Protein AF-A0A2A2H626-F1 (afdb_monomer)

Mean predicted aligned error: 10.68 Å

Structure (mmCIF, N/CA/C/O backbone):
data_AF-A0A2A2H626-F1
#
_entry.id   AF-A0A2A2H626-F1
#
loop_
_atom_site.group_PDB
_atom_site.id
_atom_site.type_symbol
_atom_site.label_atom_id
_atom_site.label_alt_id
_atom_site.label_comp_id
_atom_site.label_asym_id
_atom_site.label_entity_id
_atom_site.label_seq_id
_atom_site.pdbx_PDB_ins_code
_atom_site.Cartn_x
_atom_site.Cartn_y
_atom_site.Cartn_z
_atom_site.occupancy
_atom_site.B_iso_or_equiv
_atom_site.auth_seq_id
_atom_site.auth_comp_id
_atom_site.auth_asym_id
_atom_site.auth_atom_id
_atom_site.pdbx_PDB_model_num
ATOM 1 N N . MET A 1 1 ? -0.350 -11.565 3.720 1.00 50.00 1 MET A N 1
ATOM 2 C CA . MET A 1 1 ? -1.418 -12.347 4.391 1.00 50.00 1 MET A CA 1
ATOM 3 C C . MET A 1 1 ? -1.397 -12.235 5.919 1.00 50.00 1 MET A C 1
ATOM 5 O O . MET A 1 1 ? -2.473 -12.136 6.486 1.00 50.00 1 MET A O 1
ATOM 9 N N . LEU A 1 2 ? -0.236 -12.183 6.592 1.00 51.66 2 LEU A N 1
ATOM 10 C CA . LEU A 1 2 ? -0.161 -12.121 8.069 1.00 51.66 2 LEU A CA 1
ATOM 11 C C . LEU A 1 2 ? -0.823 -10.875 8.704 1.00 51.66 2 LEU A C 1
ATOM 13 O O . LEU A 1 2 ? -1.554 -11.013 9.678 1.00 51.66 2 LEU A O 1
ATOM 17 N N . PHE A 1 3 ? -0.650 -9.683 8.121 1.00 53.88 3 PHE A N 1
ATOM 18 C CA . PHE A 1 3 ? -1.254 -8.442 8.641 1.00 53.88 3 PHE A CA 1
ATOM 19 C C . PHE A 1 3 ? -2.789 -8.423 8.574 1.00 53.88 3 PHE A C 1
ATOM 21 O O . PHE A 1 3 ? -3.443 -7.956 9.501 1.00 53.88 3 PHE A O 1
ATOM 28 N N . ALA A 1 4 ? -3.373 -8.984 7.511 1.00 59.78 4 ALA A N 1
ATOM 29 C CA . ALA A 1 4 ? -4.826 -9.035 7.347 1.00 59.78 4 ALA A CA 1
ATOM 30 C C . ALA A 1 4 ? -5.488 -9.966 8.379 1.00 59.78 4 ALA A C 1
ATOM 32 O O . ALA A 1 4 ? -6.516 -9.608 8.944 1.00 59.78 4 ALA A O 1
ATOM 33 N N . ASN A 1 5 ? -4.871 -11.116 8.680 1.00 61.62 5 ASN A N 1
ATOM 34 C CA . ASN A 1 5 ? -5.364 -12.019 9.727 1.00 61.62 5 ASN A CA 1
ATOM 35 C C . ASN A 1 5 ? -5.183 -11.437 11.137 1.00 61.62 5 ASN A C 1
ATOM 37 O O . ASN A 1 5 ? -6.065 -11.602 11.972 1.00 61.62 5 ASN A O 1
ATOM 41 N N . SER A 1 6 ? -4.079 -10.726 11.401 1.00 71.56 6 SER A N 1
ATOM 42 C CA . SER A 1 6 ? -3.856 -10.085 12.704 1.00 71.56 6 SER A CA 1
ATOM 43 C C . SER A 1 6 ? -4.857 -8.959 12.973 1.00 71.56 6 SER A C 1
ATOM 45 O O . SER A 1 6 ? -5.411 -8.894 14.066 1.00 71.56 6 SER A O 1
ATOM 47 N N . ASN A 1 7 ? -5.144 -8.117 11.978 1.00 75.88 7 ASN A N 1
ATOM 48 C CA . ASN A 1 7 ? -6.112 -7.031 12.139 1.00 75.88 7 ASN A CA 1
ATOM 49 C C . ASN A 1 7 ? -7.544 -7.554 12.232 1.00 75.88 7 ASN A C 1
ATOM 51 O O . ASN A 1 7 ? -8.340 -6.999 12.979 1.00 75.88 7 ASN A O 1
ATOM 55 N N . LYS A 1 8 ? -7.862 -8.643 11.521 1.00 82.25 8 LYS A N 1
ATOM 56 C CA . LYS A 1 8 ? -9.165 -9.300 11.634 1.00 82.25 8 LYS A CA 1
ATOM 57 C C . LYS A 1 8 ? -9.437 -9.754 13.069 1.00 82.25 8 LYS A C 1
ATOM 59 O O . LYS A 1 8 ? -10.473 -9.397 13.611 1.00 82.25 8 LYS A O 1
ATOM 64 N N . HIS A 1 9 ? -8.487 -10.448 13.695 1.00 83.00 9 HIS A N 1
ATOM 65 C CA . HIS A 1 9 ? -8.639 -10.886 15.084 1.00 83.00 9 HIS A CA 1
ATOM 66 C C . HIS A 1 9 ? -8.729 -9.727 16.079 1.00 83.00 9 HIS A C 1
ATOM 68 O O . HIS A 1 9 ? -9.521 -9.796 17.007 1.00 83.00 9 HIS A O 1
ATOM 74 N N . LYS A 1 10 ? -7.983 -8.634 15.873 1.00 83.25 10 LYS A N 1
ATOM 75 C CA . LYS A 1 10 ? -8.122 -7.436 16.718 1.00 83.25 10 LYS A CA 1
ATOM 76 C C . LYS A 1 10 ? -9.492 -6.772 16.574 1.00 83.25 10 LYS A C 1
ATOM 78 O O . LYS A 1 10 ? -10.071 -6.346 17.557 1.00 83.25 10 LYS A O 1
ATOM 83 N N . ILE A 1 11 ? -10.032 -6.702 15.357 1.00 86.19 11 ILE A N 1
ATOM 84 C CA . ILE A 1 11 ? -11.379 -6.162 15.123 1.00 86.19 11 ILE A CA 1
ATOM 85 C C . ILE A 1 11 ? -12.449 -7.072 15.743 1.00 86.19 11 ILE A C 1
ATOM 87 O O . ILE A 1 11 ? -13.452 -6.577 16.245 1.00 86.19 11 ILE A O 1
ATOM 91 N N . GLU A 1 12 ? -12.258 -8.390 15.703 1.00 89.44 12 GLU A N 1
ATOM 92 C CA . GLU A 1 12 ? -13.123 -9.348 16.404 1.00 89.44 12 GLU A CA 1
ATOM 93 C C . GLU A 1 12 ? -13.063 -9.123 17.930 1.00 89.44 12 GLU A C 1
ATOM 95 O O . GLU A 1 12 ? -14.117 -8.962 18.537 1.00 89.44 12 GLU A O 1
ATOM 100 N N . SER A 1 13 ? -11.864 -8.971 18.509 1.00 88.62 13 SER A N 1
ATOM 101 C CA . SER A 1 13 ? -11.650 -8.645 19.936 1.00 88.62 13 SER A CA 1
ATOM 102 C C . SER A 1 13 ? -12.367 -7.357 20.361 1.00 88.62 13 SER A C 1
ATOM 104 O O . SER A 1 13 ? -13.146 -7.353 21.313 1.00 88.62 13 SER A O 1
ATOM 106 N N . ILE A 1 14 ? -12.219 -6.283 19.577 1.00 89.19 14 ILE A N 1
ATOM 107 C CA . ILE A 1 14 ? -12.918 -5.009 19.802 1.00 89.19 14 ILE A CA 1
ATOM 108 C C . ILE A 1 14 ? -14.436 -5.204 19.840 1.00 89.19 14 ILE A C 1
ATOM 110 O O . ILE A 1 14 ? -15.108 -4.646 20.708 1.00 89.19 14 ILE A O 1
ATOM 114 N N . HIS A 1 15 ? -14.998 -5.972 18.902 1.00 90.38 15 HIS A N 1
ATOM 115 C CA . HIS A 1 15 ? -16.439 -6.222 18.887 1.00 90.38 15 HIS A CA 1
ATOM 116 C C . HIS A 1 15 ? -16.900 -7.002 20.120 1.00 90.38 15 HIS A C 1
ATOM 118 O O . HIS A 1 15 ? -17.961 -6.687 20.661 1.00 90.38 15 HIS A O 1
ATOM 124 N N . GLU A 1 16 ? -16.122 -7.989 20.564 1.00 91.19 16 GLU A N 1
ATOM 125 C CA . GLU A 1 16 ? -16.409 -8.762 21.774 1.00 91.19 16 GLU A CA 1
ATOM 126 C C . GLU A 1 16 ? -16.389 -7.867 23.021 1.00 91.19 16 GLU A C 1
ATOM 128 O O . GLU A 1 16 ? -17.349 -7.876 23.796 1.00 91.19 16 GLU A O 1
ATOM 133 N N . GLU A 1 17 ? -15.368 -7.020 23.178 1.00 88.88 17 GLU A N 1
ATOM 134 C CA . GLU A 1 17 ? -15.296 -6.081 24.302 1.00 88.88 17 GLU A CA 1
ATOM 135 C C . GLU A 1 17 ? -16.416 -5.038 24.263 1.00 88.88 17 GLU A C 1
ATOM 137 O O . GLU A 1 17 ? -17.046 -4.765 25.284 1.00 88.88 17 GLU A O 1
ATOM 142 N N . MET A 1 18 ? -16.745 -4.494 23.088 1.00 90.31 18 MET A N 1
ATOM 143 C CA . MET A 1 18 ? -17.860 -3.554 22.941 1.00 90.31 18 MET A CA 1
ATOM 144 C C . MET A 1 18 ? -19.205 -4.179 23.319 1.00 90.31 18 MET A C 1
ATOM 146 O O . MET A 1 18 ? -19.992 -3.543 24.024 1.00 90.31 18 MET A O 1
ATOM 150 N N . ALA A 1 19 ? -19.481 -5.403 22.863 1.00 92.00 19 ALA A N 1
ATOM 151 C CA . ALA A 1 19 ? -20.725 -6.104 23.177 1.00 92.00 19 ALA A CA 1
ATOM 152 C C . ALA A 1 19 ? -20.873 -6.314 24.685 1.00 92.00 19 ALA A C 1
ATOM 154 O O . ALA A 1 19 ? -21.935 -6.106 25.269 1.00 92.00 19 ALA A O 1
ATOM 155 N N . ALA A 1 20 ? -19.778 -6.664 25.335 1.00 88.69 20 ALA A N 1
ATOM 156 C CA . ALA A 1 20 ? -19.807 -7.026 26.730 1.00 88.69 20 ALA A CA 1
ATOM 157 C C . ALA A 1 20 ? -19.691 -5.788 27.659 1.00 88.69 20 ALA A C 1
ATOM 159 O O . ALA A 1 20 ? -20.183 -5.813 28.788 1.00 88.69 20 ALA A O 1
ATOM 160 N N . ILE A 1 21 ? -19.162 -4.653 27.179 1.00 89.38 21 ILE A N 1
ATOM 161 C CA . ILE A 1 21 ? -19.376 -3.325 27.787 1.00 89.38 21 ILE A CA 1
ATOM 162 C C . ILE A 1 21 ? -20.863 -2.944 27.741 1.00 89.38 21 ILE A C 1
ATOM 164 O O . ILE A 1 21 ? -21.397 -2.436 28.726 1.00 89.38 21 ILE A O 1
ATOM 168 N N . GLN A 1 22 ? -21.545 -3.181 26.616 1.00 89.00 22 GLN A N 1
ATOM 169 C CA . GLN A 1 22 ? -22.977 -2.887 26.490 1.00 89.00 22 GLN A CA 1
ATOM 170 C C . GLN A 1 22 ? -23.824 -3.737 27.439 1.00 89.00 22 GLN A C 1
ATOM 172 O O . GLN A 1 22 ? -24.751 -3.207 28.051 1.00 89.00 22 GLN A O 1
ATOM 177 N N . GLU A 1 23 ? -23.492 -5.019 27.584 1.00 88.75 23 GLU A N 1
ATOM 178 C CA . GLU A 1 23 ? -24.143 -5.934 28.526 1.00 88.75 23 GLU A CA 1
ATOM 179 C C . GLU A 1 23 ? -23.954 -5.470 29.975 1.00 88.75 23 GLU A C 1
ATOM 181 O O . GLU A 1 23 ? -24.938 -5.212 30.665 1.00 88.75 23 GLU A O 1
ATOM 186 N N . ALA A 1 24 ? -22.712 -5.210 30.396 1.00 85.00 24 ALA A N 1
ATOM 187 C CA . ALA A 1 24 ? -22.426 -4.716 31.743 1.00 85.00 24 ALA A CA 1
ATOM 188 C C . ALA A 1 24 ? -23.103 -3.361 32.034 1.00 85.00 24 ALA A C 1
ATOM 190 O O . ALA A 1 24 ? -23.622 -3.131 33.125 1.00 85.00 24 ALA A O 1
ATOM 191 N N . HIS A 1 25 ? -23.160 -2.454 31.053 1.00 85.00 25 HIS A N 1
ATOM 192 C CA . HIS A 1 25 ? -23.915 -1.208 31.191 1.00 85.00 25 HIS A CA 1
ATOM 193 C C . HIS A 1 25 ? -25.424 -1.463 31.344 1.00 85.00 25 HIS A C 1
ATOM 195 O O . HIS A 1 25 ? -26.089 -0.782 32.125 1.00 85.00 25 HIS A O 1
ATOM 201 N N . HIS A 1 26 ? -25.982 -2.429 30.609 1.00 87.25 26 HIS A N 1
ATOM 202 C CA . HIS A 1 26 ? -27.394 -2.785 30.710 1.00 87.25 26 HIS A CA 1
ATOM 203 C C . HIS A 1 26 ? -27.749 -3.331 32.099 1.00 87.25 26 HIS A C 1
ATOM 205 O O . HIS A 1 26 ? -28.749 -2.883 32.665 1.00 87.25 26 HIS A O 1
ATOM 211 N N . GLU A 1 27 ? -26.925 -4.224 32.649 1.00 85.38 27 GLU A N 1
ATOM 212 C CA . GLU A 1 27 ? -27.086 -4.788 33.997 1.00 85.38 27 GLU A CA 1
ATOM 213 C C . GLU A 1 27 ? -27.086 -3.687 35.066 1.00 85.38 27 GLU A C 1
ATOM 215 O O . GLU A 1 27 ? -28.003 -3.611 35.881 1.00 85.38 27 GLU A O 1
ATOM 220 N N . ILE A 1 28 ? -26.124 -2.760 35.007 1.00 85.25 28 ILE A N 1
ATOM 221 C CA . ILE A 1 28 ? -26.024 -1.636 35.955 1.00 85.25 28 ILE A CA 1
ATOM 222 C C . ILE A 1 28 ? -27.268 -0.740 35.925 1.00 85.25 28 ILE A C 1
ATOM 224 O O . ILE A 1 28 ? -27.708 -0.244 36.962 1.00 85.25 28 ILE A O 1
ATOM 228 N N . VAL A 1 29 ? -27.807 -0.468 34.734 1.00 85.12 29 VAL A N 1
ATOM 229 C CA . VAL A 1 29 ? -28.902 0.498 34.562 1.00 85.12 29 VAL A CA 1
ATOM 230 C C . VAL A 1 29 ? -30.266 -0.108 34.887 1.00 85.12 29 VAL A C 1
ATOM 232 O O . VAL A 1 29 ? -31.150 0.616 35.347 1.00 85.12 29 VAL A O 1
ATOM 235 N N . ASN A 1 30 ? -30.462 -1.404 34.631 1.00 86.75 30 ASN A N 1
ATOM 236 C CA . ASN A 1 30 ? -31.793 -2.017 34.649 1.00 86.75 30 ASN A CA 1
ATOM 237 C C . ASN A 1 30 ? -32.010 -3.019 35.785 1.00 86.75 30 ASN A C 1
ATOM 239 O O . ASN A 1 30 ? -33.165 -3.343 36.069 1.00 86.75 30 ASN A O 1
ATOM 243 N N . GLU A 1 31 ? -30.955 -3.480 36.459 1.00 84.00 31 GLU A N 1
ATOM 244 C CA . GLU A 1 31 ? -31.076 -4.440 37.554 1.00 84.00 31 GLU A CA 1
ATOM 245 C C . GLU A 1 31 ? -30.874 -3.778 38.929 1.00 84.00 31 GLU A C 1
ATOM 247 O O . GLU A 1 31 ? -30.041 -2.881 39.082 1.00 84.00 31 GLU A O 1
ATOM 252 N N . PRO A 1 32 ? -31.631 -4.177 39.972 1.00 73.19 32 PRO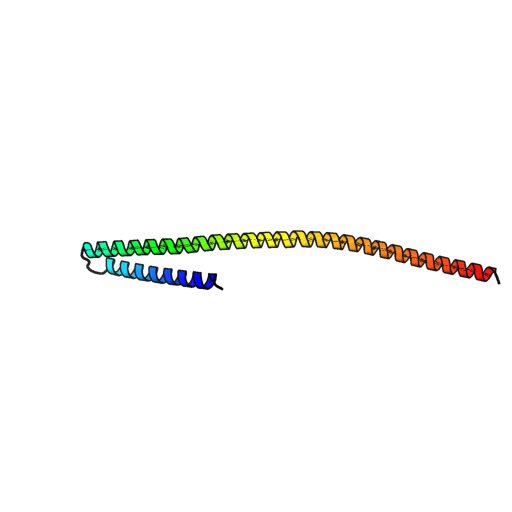 A N 1
ATOM 253 C CA . PRO A 1 32 ? -31.391 -3.695 41.326 1.00 73.19 32 PRO A CA 1
ATOM 254 C C . PRO A 1 32 ? -30.030 -4.193 41.826 1.00 73.19 32 PRO A C 1
ATOM 256 O O . PRO A 1 32 ? -29.859 -5.387 42.054 1.00 73.19 32 PRO A O 1
ATOM 259 N N . GLN A 1 33 ? -29.090 -3.274 42.046 1.00 81.75 33 GLN A N 1
ATOM 260 C CA . GLN A 1 33 ? -27.756 -3.591 42.556 1.00 81.75 33 GLN A CA 1
ATOM 261 C C . GLN A 1 33 ? -27.546 -3.047 43.970 1.00 81.75 33 GLN A C 1
ATOM 263 O O . GLN A 1 33 ? -27.974 -1.941 44.319 1.00 81.75 33 GLN A O 1
ATOM 268 N N . THR A 1 34 ? -26.841 -3.807 44.801 1.00 89.81 34 THR A N 1
ATOM 269 C CA . THR A 1 34 ? -26.260 -3.277 46.035 1.00 89.81 34 THR A CA 1
ATOM 270 C C . THR A 1 34 ? -25.120 -2.302 45.704 1.00 89.81 34 THR A C 1
ATOM 272 O O . THR A 1 34 ? -24.492 -2.411 44.651 1.00 89.81 34 THR A O 1
ATOM 275 N N . PRO A 1 35 ? -24.769 -1.364 46.605 1.00 87.44 35 PRO A N 1
ATOM 276 C CA . PRO A 1 35 ? -23.651 -0.446 46.370 1.00 87.44 35 PRO A CA 1
ATOM 277 C C . PRO A 1 35 ? -22.311 -1.138 46.063 1.00 87.44 35 PRO A C 1
ATOM 279 O O . PRO A 1 35 ? -21.486 -0.579 45.347 1.00 87.44 35 PRO A O 1
ATOM 282 N N . VAL A 1 36 ? -22.092 -2.347 46.594 1.00 89.81 36 VAL A N 1
ATOM 283 C CA . VAL A 1 36 ? -20.876 -3.141 46.347 1.00 89.81 36 VAL A CA 1
ATOM 284 C C . VAL A 1 36 ? -20.896 -3.760 44.948 1.00 89.81 36 VAL A C 1
ATOM 286 O O . VAL A 1 36 ? -19.887 -3.712 44.251 1.00 89.81 36 VAL A O 1
ATOM 289 N N . GLU A 1 37 ? -22.036 -4.300 44.511 1.00 88.56 37 GLU A N 1
ATOM 290 C CA . GLU A 1 37 ? -22.203 -4.831 43.148 1.00 88.56 37 GLU A CA 1
ATOM 291 C C . GLU A 1 37 ? -22.056 -3.727 42.098 1.00 88.56 37 GLU A C 1
ATOM 293 O O . GLU A 1 37 ? -21.380 -3.930 41.089 1.00 88.56 37 GLU A O 1
ATOM 298 N N . LEU A 1 38 ? -22.588 -2.535 42.381 1.00 88.25 38 LEU A N 1
ATOM 299 C CA . LEU A 1 38 ? -22.423 -1.360 41.528 1.00 88.25 38 LEU A CA 1
ATOM 300 C C . LEU A 1 38 ? -20.949 -0.958 41.401 1.00 88.25 38 LEU A C 1
ATOM 302 O O . LEU A 1 38 ? -20.470 -0.710 40.296 1.00 88.25 38 LEU A O 1
ATOM 306 N N . LEU A 1 39 ? -20.214 -0.917 42.519 1.00 89.44 39 LEU A N 1
ATOM 307 C CA . LEU A 1 39 ? -18.788 -0.588 42.513 1.00 89.44 39 LEU A CA 1
ATOM 308 C C . LEU A 1 39 ? -17.988 -1.595 41.675 1.00 89.44 39 LEU A C 1
ATOM 310 O O . LEU A 1 39 ? -17.235 -1.184 40.796 1.00 89.44 39 LEU A O 1
ATOM 314 N N . ASN A 1 40 ? -18.208 -2.894 41.892 1.00 88.44 40 ASN A N 1
ATOM 315 C CA . ASN A 1 40 ? -17.534 -3.952 41.138 1.00 88.44 40 ASN A CA 1
ATOM 316 C C . ASN A 1 40 ? -17.858 -3.880 39.637 1.00 88.44 40 ASN A C 1
ATOM 318 O O . ASN A 1 40 ? -16.971 -4.055 38.804 1.00 88.44 40 ASN A O 1
ATOM 322 N N . SER A 1 41 ? -19.114 -3.588 39.286 1.00 88.88 41 SER A N 1
ATOM 323 C CA . SER A 1 41 ? -19.545 -3.463 37.888 1.00 88.88 41 SER A CA 1
ATOM 324 C C . SER A 1 41 ? -18.899 -2.253 37.203 1.00 88.88 41 SER A C 1
ATOM 326 O O . SER A 1 41 ? -18.442 -2.353 36.065 1.00 88.88 41 SER A O 1
ATOM 328 N N . ILE A 1 42 ? -18.790 -1.119 37.904 1.00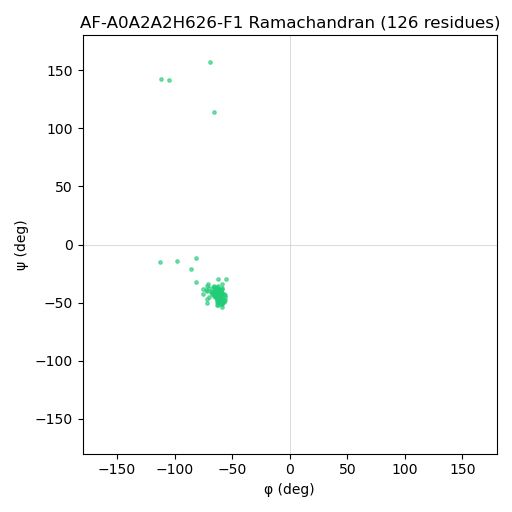 88.31 42 ILE A N 1
ATOM 329 C CA . ILE A 1 42 ? -18.102 0.084 37.409 1.00 88.31 42 ILE A CA 1
ATOM 330 C C . ILE A 1 42 ? -16.598 -0.169 37.239 1.00 88.31 42 ILE A C 1
ATOM 332 O O . ILE A 1 42 ? -16.022 0.240 36.229 1.00 88.31 42 ILE A O 1
ATOM 336 N N . GLU A 1 43 ? -15.952 -0.845 38.191 1.00 92.31 43 GLU A N 1
ATOM 337 C CA . GLU A 1 43 ? -14.536 -1.221 38.078 1.00 92.31 43 GLU A CA 1
ATOM 338 C C . GLU A 1 43 ? -14.297 -2.173 36.900 1.00 92.31 43 GLU A C 1
ATOM 340 O O . GLU A 1 43 ? -13.355 -1.971 36.129 1.00 92.31 43 GLU A O 1
ATOM 345 N N . GLY A 1 44 ? -15.188 -3.150 36.705 1.00 91.56 44 GLY A N 1
ATOM 346 C CA . GLY A 1 44 ? -15.174 -4.040 35.547 1.00 91.56 44 GLY A CA 1
ATOM 347 C C . GLY A 1 44 ? -15.298 -3.273 34.232 1.00 91.56 44 GLY A C 1
ATOM 348 O O . GLY A 1 44 ? -14.448 -3.417 33.357 1.00 91.56 44 GLY A O 1
ATOM 349 N N . LEU A 1 45 ? -16.298 -2.393 34.106 1.00 91.69 45 LEU A N 1
ATOM 350 C CA . LEU A 1 45 ? -16.472 -1.538 32.926 1.00 91.69 45 LEU A CA 1
ATOM 351 C C . LEU A 1 45 ? -15.235 -0.692 32.629 1.00 91.69 45 LEU A C 1
ATOM 353 O O . LEU A 1 45 ? -14.824 -0.592 31.473 1.00 91.69 45 LEU A O 1
ATOM 357 N N . LYS A 1 46 ? -14.627 -0.103 33.661 1.00 93.38 46 LYS A N 1
ATOM 358 C CA . LYS A 1 46 ? -13.407 0.686 33.509 1.00 93.38 46 LYS A CA 1
ATOM 359 C C . LYS A 1 46 ? -12.268 -0.160 32.941 1.00 93.38 46 LYS A C 1
ATOM 361 O O . LYS A 1 46 ? -11.663 0.245 31.957 1.00 93.38 46 LYS A O 1
ATOM 366 N N . SER A 1 47 ? -12.017 -1.340 33.509 1.00 93.44 47 SER A N 1
ATOM 367 C CA . SER A 1 47 ? -10.945 -2.226 33.036 1.00 93.44 47 SER A CA 1
ATOM 368 C C . SER A 1 47 ? -11.122 -2.623 31.569 1.00 93.44 47 SER A C 1
ATOM 370 O O . SER A 1 47 ? -10.142 -2.740 30.838 1.00 93.44 47 SER A O 1
ATOM 372 N N . ARG A 1 48 ? -12.365 -2.836 31.132 1.00 90.94 48 ARG A N 1
ATOM 373 C CA . ARG A 1 48 ? -12.675 -3.188 29.741 1.00 90.94 48 ARG A CA 1
ATOM 374 C C . ARG A 1 48 ? -12.508 -2.010 28.797 1.00 90.94 48 ARG A C 1
ATOM 376 O O . ARG A 1 48 ? -11.996 -2.177 27.697 1.00 90.94 48 ARG A O 1
ATOM 383 N N . LEU A 1 49 ? -12.901 -0.815 29.237 1.00 92.62 49 LEU A N 1
ATOM 384 C CA . LEU A 1 49 ? -12.675 0.414 28.485 1.00 92.62 49 LEU A CA 1
ATOM 385 C C . LEU A 1 49 ? -11.176 0.684 28.297 1.00 92.62 49 LEU A C 1
ATOM 387 O O . LEU A 1 49 ? -10.767 1.046 27.197 1.00 92.62 49 LEU A O 1
ATOM 391 N N . ASP A 1 50 ? -10.373 0.466 29.340 1.00 93.94 50 ASP A N 1
ATOM 392 C CA . ASP A 1 50 ? -8.915 0.596 29.280 1.00 93.94 50 ASP A CA 1
ATOM 393 C C . ASP A 1 50 ? -8.320 -0.413 28.271 1.00 93.94 50 ASP A C 1
ATOM 395 O O . ASP A 1 50 ? -7.556 -0.021 27.392 1.00 93.94 50 ASP A O 1
ATOM 399 N N . SER A 1 51 ? -8.754 -1.681 28.303 1.00 91.81 51 SER A N 1
ATOM 400 C CA . SER A 1 51 ? -8.338 -2.703 27.321 1.00 91.81 51 SER A CA 1
ATOM 401 C C . SER A 1 51 ? -8.727 -2.331 25.885 1.00 91.81 51 SER A C 1
ATOM 403 O O . SER A 1 51 ? -7.915 -2.422 24.965 1.00 91.81 51 SER A O 1
ATOM 405 N N . LEU A 1 52 ? -9.963 -1.865 25.678 1.00 92.81 52 LEU A N 1
ATOM 406 C CA . LEU A 1 52 ? -10.442 -1.421 24.369 1.00 92.81 52 LEU A CA 1
ATOM 407 C C . LEU A 1 52 ? -9.620 -0.235 23.842 1.00 92.81 52 LEU A C 1
ATOM 409 O O . LEU A 1 52 ? -9.316 -0.164 22.651 1.00 92.81 52 LEU A O 1
ATOM 413 N N . HIS A 1 53 ? -9.251 0.695 24.723 1.00 94.12 53 HIS A N 1
ATOM 414 C CA . HIS A 1 53 ? -8.414 1.834 24.370 1.00 94.12 53 HIS A CA 1
ATOM 415 C C . HIS A 1 53 ? -7.024 1.388 23.893 1.00 94.12 53 HIS A C 1
ATOM 417 O O . HIS A 1 53 ? -6.580 1.834 22.834 1.00 94.12 53 HIS A O 1
ATOM 423 N N . GLU A 1 54 ? -6.386 0.454 24.603 1.00 92.06 54 GLU A N 1
ATOM 424 C CA . GLU A 1 54 ? -5.091 -0.115 24.208 1.00 92.06 54 GLU A CA 1
ATOM 425 C C . GLU A 1 54 ? -5.153 -0.816 22.841 1.00 92.06 54 GLU A C 1
ATOM 427 O O . GLU A 1 54 ? -4.258 -0.651 22.002 1.00 92.06 54 GLU A O 1
ATOM 432 N N . GLU A 1 55 ? -6.221 -1.573 22.573 1.00 90.00 55 GLU A N 1
ATOM 433 C CA . GLU A 1 55 ? -6.412 -2.233 21.280 1.00 90.00 55 GLU A CA 1
ATOM 434 C C . GLU A 1 55 ? -6.573 -1.228 20.131 1.00 90.00 55 GLU A C 1
ATOM 436 O O . GLU A 1 55 ? -5.962 -1.397 19.067 1.00 90.00 55 GLU A O 1
ATOM 441 N N . VAL A 1 56 ? -7.354 -0.164 20.344 1.00 88.81 56 VAL A N 1
ATOM 442 C CA . VAL A 1 56 ? -7.547 0.915 19.363 1.00 88.81 56 VAL A CA 1
ATOM 443 C C . VAL A 1 56 ? -6.229 1.632 19.075 1.00 88.81 56 VAL A C 1
ATOM 445 O O . VAL A 1 56 ? -5.879 1.808 17.904 1.00 88.81 56 VAL A O 1
ATOM 448 N N . ASP A 1 57 ? -5.459 1.983 20.103 1.00 91.50 57 ASP A N 1
ATOM 449 C CA . ASP A 1 57 ? -4.155 2.634 19.948 1.00 91.50 57 ASP A CA 1
ATOM 450 C C . ASP A 1 57 ? -3.175 1.757 19.159 1.00 91.50 57 ASP A C 1
ATOM 452 O O . ASP A 1 57 ? -2.473 2.236 18.259 1.00 91.50 57 ASP A O 1
ATOM 456 N N . ALA A 1 58 ? -3.173 0.446 19.413 1.00 89.44 58 ALA A N 1
ATOM 457 C CA . ALA A 1 58 ? -2.348 -0.496 18.667 1.00 89.44 58 ALA A CA 1
ATOM 458 C C . ALA A 1 58 ? -2.728 -0.563 17.176 1.00 89.44 58 ALA A C 1
ATOM 460 O O . ALA A 1 58 ? -1.846 -0.716 16.324 1.00 89.44 58 ALA A O 1
ATOM 461 N N . ILE A 1 59 ? -4.018 -0.461 16.836 1.00 89.44 59 ILE A N 1
ATOM 462 C CA . ILE A 1 59 ? -4.483 -0.409 15.440 1.00 89.44 59 ILE A CA 1
ATOM 463 C C . ILE A 1 59 ? -4.088 0.917 14.788 1.00 89.44 59 ILE A C 1
ATOM 465 O O . ILE A 1 59 ? -3.578 0.910 13.665 1.00 89.44 59 ILE A O 1
ATOM 469 N N . LEU A 1 60 ? -4.276 2.044 15.477 1.00 88.75 60 LEU A N 1
ATOM 470 C CA . LEU A 1 60 ? -3.903 3.367 14.971 1.00 88.75 60 LEU A CA 1
ATOM 471 C C . LEU A 1 60 ? -2.403 3.451 14.677 1.00 88.75 60 LEU A C 1
ATOM 473 O O . LEU A 1 60 ? -2.007 3.943 13.619 1.00 88.75 60 LEU A O 1
ATOM 477 N N . TYR A 1 61 ? -1.572 2.897 15.559 1.00 89.31 61 TYR A N 1
ATOM 478 C CA . TYR A 1 61 ? -0.132 2.805 15.341 1.00 89.31 61 TYR A CA 1
ATOM 479 C C . TYR A 1 61 ? 0.211 1.998 14.080 1.00 89.31 61 TYR A C 1
ATOM 481 O O . TYR A 1 61 ? 0.983 2.451 13.231 1.00 89.31 61 TYR A O 1
ATOM 489 N N . GLN A 1 62 ? -0.395 0.818 13.916 1.00 89.12 62 GLN A N 1
ATOM 490 C CA . GLN A 1 62 ? -0.191 -0.017 12.729 1.00 89.12 62 GLN A CA 1
ATOM 491 C C . GLN A 1 62 ? -0.650 0.687 11.447 1.00 89.12 62 GLN A C 1
ATOM 493 O O . GLN A 1 62 ? 0.023 0.594 10.421 1.00 89.12 62 GLN A O 1
ATOM 498 N N . TYR A 1 63 ? -1.763 1.419 11.504 1.00 87.06 63 TYR A N 1
ATOM 499 C CA . TYR A 1 63 ? -2.261 2.206 10.381 1.00 87.06 63 TYR A CA 1
ATOM 500 C C . TYR A 1 63 ? -1.289 3.327 9.993 1.00 87.06 63 TYR A C 1
ATOM 502 O O . TYR A 1 63 ? -0.992 3.492 8.810 1.00 87.06 63 TYR A O 1
ATOM 510 N N . GLY A 1 64 ? -0.731 4.045 10.973 1.00 90.25 64 GLY A N 1
ATOM 511 C CA . GLY A 1 64 ? 0.293 5.067 10.738 1.00 90.25 64 GLY A CA 1
ATOM 512 C C . GLY A 1 64 ? 1.543 4.503 10.057 1.00 90.25 64 GLY A C 1
ATOM 513 O O . GLY A 1 64 ? 2.026 5.074 9.083 1.00 90.25 64 GLY A O 1
ATOM 514 N N . ALA A 1 65 ? 2.017 3.335 10.497 1.00 89.44 65 ALA A N 1
ATOM 515 C CA . ALA A 1 65 ? 3.154 2.663 9.869 1.00 89.44 65 ALA A CA 1
ATOM 516 C C . ALA A 1 65 ? 2.866 2.250 8.412 1.00 89.44 65 ALA A C 1
ATOM 518 O O . ALA A 1 65 ? 3.710 2.432 7.536 1.00 89.44 65 ALA A O 1
A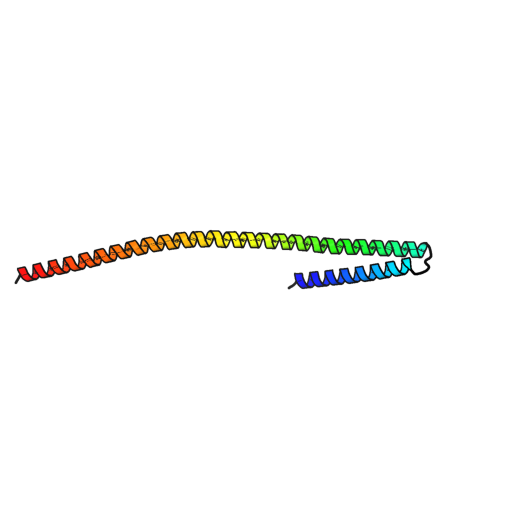TOM 519 N N . ILE A 1 66 ? 1.666 1.727 8.131 1.00 89.81 66 ILE A N 1
ATOM 520 C CA . ILE A 1 66 ? 1.251 1.370 6.764 1.00 89.81 66 ILE A CA 1
ATOM 521 C C . ILE A 1 66 ? 1.169 2.615 5.875 1.00 89.81 66 ILE A C 1
ATOM 523 O O . ILE A 1 66 ? 1.601 2.568 4.725 1.00 89.81 66 ILE A O 1
ATOM 527 N N . HIS A 1 67 ? 0.632 3.720 6.393 1.00 90.69 67 HIS A N 1
ATOM 528 C CA . HIS A 1 67 ? 0.553 4.980 5.660 1.00 90.69 67 HIS A CA 1
ATOM 529 C C . HIS A 1 67 ? 1.941 5.482 5.243 1.00 90.69 67 HIS A C 1
ATOM 531 O O . HIS A 1 67 ? 2.145 5.816 4.078 1.00 90.69 67 HIS A O 1
ATOM 537 N N . GLU A 1 68 ? 2.905 5.449 6.162 1.00 92.81 68 GLU A N 1
ATOM 538 C CA . GLU A 1 68 ? 4.290 5.841 5.889 1.00 92.81 68 GLU A CA 1
ATOM 539 C C . GLU A 1 68 ? 4.943 4.939 4.829 1.00 92.81 68 GLU A C 1
ATOM 541 O O . GLU A 1 68 ? 5.571 5.423 3.889 1.00 92.81 68 GLU A O 1
ATOM 546 N N . MET A 1 69 ? 4.732 3.620 4.912 1.00 94.31 69 MET A N 1
ATOM 547 C CA . MET A 1 69 ? 5.215 2.686 3.888 1.00 94.31 69 MET A CA 1
ATOM 548 C C . MET A 1 69 ? 4.609 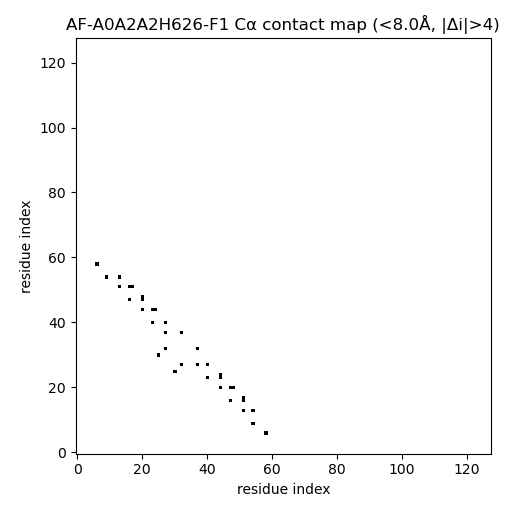2.972 2.508 1.00 94.31 69 MET A C 1
ATOM 550 O O . MET A 1 69 ? 5.316 2.912 1.504 1.00 94.31 69 MET A O 1
ATOM 554 N N . LEU A 1 70 ? 3.310 3.281 2.440 1.00 92.56 70 LEU A N 1
ATOM 555 C CA . LEU A 1 70 ? 2.648 3.641 1.183 1.00 92.56 70 LEU A CA 1
ATOM 556 C C . LEU A 1 70 ? 3.200 4.947 0.611 1.00 92.56 70 LEU A C 1
ATOM 558 O O . LEU A 1 70 ? 3.427 5.023 -0.594 1.00 92.56 70 LEU A O 1
ATOM 562 N N . HIS A 1 71 ? 3.465 5.938 1.461 1.00 93.69 71 HIS A N 1
ATOM 563 C CA . HIS A 1 71 ? 4.081 7.191 1.039 1.00 93.69 71 HIS A CA 1
ATOM 564 C C . HIS A 1 71 ? 5.484 6.970 0.453 1.00 93.69 71 HIS A C 1
ATOM 566 O O . HIS A 1 71 ? 5.794 7.489 -0.616 1.00 93.69 71 HIS A O 1
ATOM 572 N N . GLN A 1 72 ? 6.311 6.131 1.083 1.00 95.12 72 GLN A N 1
ATOM 573 C CA . GLN A 1 72 ? 7.641 5.790 0.562 1.00 95.12 72 GLN A CA 1
ATOM 574 C C . GLN A 1 72 ? 7.580 5.069 -0.790 1.00 95.12 72 GLN A C 1
ATOM 576 O O . GLN A 1 72 ? 8.391 5.345 -1.673 1.00 95.12 72 GLN A O 1
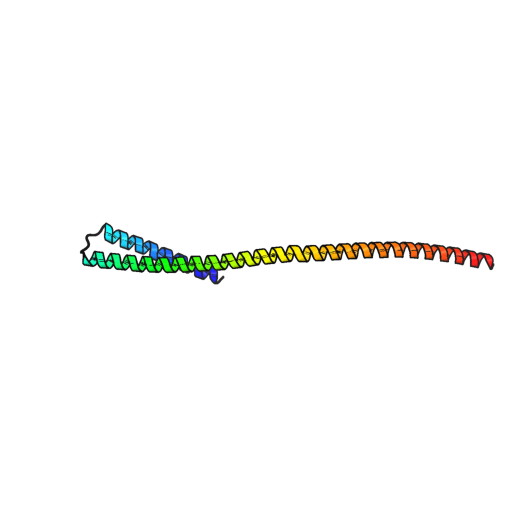ATOM 581 N N . VAL A 1 73 ? 6.612 4.165 -0.976 1.00 94.81 73 VAL A N 1
ATOM 582 C CA . VAL A 1 73 ? 6.391 3.493 -2.267 1.00 94.81 73 VAL A CA 1
ATOM 583 C C . VAL A 1 73 ? 5.978 4.494 -3.346 1.00 94.81 73 VAL A C 1
ATOM 585 O O . VAL A 1 73 ? 6.486 4.407 -4.461 1.00 94.81 73 VAL A O 1
ATOM 588 N N . ASP A 1 74 ? 5.104 5.448 -3.027 1.00 92.81 74 ASP A N 1
ATOM 589 C CA . ASP A 1 74 ? 4.671 6.498 -3.957 1.00 92.81 74 ASP A CA 1
ATOM 590 C C . ASP A 1 74 ? 5.849 7.370 -4.421 1.00 92.81 74 ASP A C 1
ATOM 592 O O . ASP A 1 74 ? 6.054 7.561 -5.622 1.00 92.81 74 ASP A O 1
ATOM 596 N N . VAL A 1 75 ? 6.699 7.798 -3.482 1.00 92.69 75 VAL A N 1
ATOM 597 C CA . VAL A 1 75 ? 7.934 8.538 -3.786 1.00 92.69 75 VAL A CA 1
ATOM 598 C C . VAL A 1 75 ? 8.864 7.712 -4.676 1.00 92.69 75 VAL A C 1
ATOM 600 O O . VAL A 1 75 ? 9.307 8.199 -5.712 1.00 92.69 75 VAL A O 1
ATOM 603 N N . MET A 1 76 ? 9.110 6.444 -4.331 1.00 92.31 76 MET A N 1
ATOM 604 C CA . MET A 1 76 ? 9.991 5.567 -5.109 1.00 92.31 76 MET A CA 1
ATOM 605 C C . MET A 1 76 ? 9.477 5.350 -6.539 1.00 92.31 76 MET A C 1
ATOM 607 O O . MET A 1 76 ? 10.261 5.357 -7.485 1.00 92.31 76 MET A O 1
ATOM 611 N N . ILE A 1 77 ? 8.165 5.172 -6.706 1.00 88.25 77 ILE A N 1
ATOM 612 C CA . ILE A 1 77 ? 7.519 5.052 -8.017 1.00 88.25 77 ILE A CA 1
ATOM 613 C C . ILE A 1 77 ? 7.706 6.345 -8.810 1.00 88.25 77 ILE A C 1
ATOM 615 O O . ILE A 1 77 ? 8.136 6.295 -9.962 1.00 88.25 77 ILE A O 1
ATOM 619 N N . SER A 1 78 ? 7.416 7.495 -8.202 1.00 90.19 78 SER A N 1
ATOM 620 C CA . SER A 1 78 ? 7.576 8.801 -8.843 1.00 90.19 78 SER A CA 1
ATOM 621 C C . SER A 1 78 ? 9.018 9.035 -9.302 1.00 90.19 78 SER A C 1
ATOM 623 O O . SER A 1 78 ? 9.239 9.405 -10.455 1.00 90.19 78 SER A O 1
ATOM 625 N N . ASP A 1 79 ? 9.998 8.780 -8.434 1.00 91.94 79 ASP A N 1
ATOM 626 C CA . ASP A 1 79 ? 11.417 8.969 -8.741 1.00 91.94 79 ASP A CA 1
ATOM 627 C C . ASP A 1 79 ? 11.889 8.021 -9.845 1.00 91.94 79 ASP A C 1
ATOM 629 O O . ASP A 1 79 ? 12.534 8.465 -10.797 1.00 91.94 79 ASP A O 1
ATOM 633 N N . TYR A 1 80 ? 11.511 6.741 -9.766 1.00 86.38 80 TYR A N 1
ATOM 634 C CA . TYR A 1 80 ? 11.843 5.740 -10.777 1.00 86.38 80 TYR A CA 1
ATOM 635 C C . TYR A 1 80 ? 11.298 6.133 -12.151 1.00 86.38 80 TYR A C 1
ATOM 637 O O . TYR A 1 80 ? 12.050 6.235 -13.118 1.00 86.38 80 TYR A O 1
ATOM 645 N N . TYR A 1 81 ? 9.996 6.419 -12.243 1.00 79.25 81 TYR A N 1
ATOM 646 C CA . TYR A 1 81 ? 9.384 6.774 -13.520 1.00 79.25 81 TYR A CA 1
ATOM 647 C C . TYR A 1 81 ? 9.914 8.093 -14.066 1.00 79.25 81 TYR A C 1
ATOM 649 O O . TYR A 1 81 ? 10.061 8.221 -15.276 1.00 79.25 81 TYR A O 1
ATOM 657 N N . LYS A 1 82 ? 10.218 9.075 -13.217 1.00 85.19 82 LYS A N 1
ATOM 658 C CA . LYS A 1 82 ? 10.736 10.353 -13.697 1.00 85.19 82 LYS A CA 1
ATOM 659 C C . LYS A 1 82 ? 12.171 10.223 -14.206 1.00 85.19 82 LYS A C 1
ATOM 661 O O . LYS A 1 82 ? 12.453 10.646 -15.322 1.00 85.19 82 LYS A O 1
ATOM 666 N N . MET A 1 83 ? 13.058 9.617 -13.420 1.00 83.69 83 MET A N 1
ATOM 667 C CA . MET A 1 83 ? 14.482 9.555 -13.740 1.00 83.69 83 MET A CA 1
ATOM 668 C C . MET A 1 83 ? 14.771 8.602 -14.903 1.00 83.69 83 MET A C 1
ATOM 670 O O . MET A 1 83 ? 15.455 8.993 -15.848 1.00 83.69 83 MET A O 1
ATOM 674 N N . ASP A 1 84 ? 14.208 7.392 -14.894 1.00 86.75 84 ASP A N 1
ATOM 675 C CA . ASP A 1 84 ? 14.515 6.399 -15.928 1.00 86.75 84 ASP A CA 1
ATOM 676 C C . ASP A 1 84 ? 13.898 6.766 -17.281 1.00 86.75 84 ASP A C 1
ATOM 678 O O . ASP A 1 84 ? 14.526 6.545 -18.319 1.00 86.75 84 ASP A O 1
ATOM 682 N N . ILE A 1 85 ? 12.702 7.372 -17.303 1.00 86.00 85 ILE A N 1
ATOM 683 C CA . ILE A 1 85 ? 12.098 7.860 -18.554 1.00 86.00 85 ILE A CA 1
ATOM 684 C C . ILE A 1 85 ? 12.905 9.031 -19.113 1.00 86.00 85 ILE A C 1
ATOM 686 O O . ILE A 1 85 ? 13.141 9.076 -20.322 1.00 86.00 85 ILE A O 1
ATOM 690 N N . GLU A 1 86 ? 13.339 9.967 -18.266 1.00 89.19 86 GLU A N 1
ATOM 691 C CA . GLU A 1 86 ? 14.170 11.088 -18.709 1.00 89.19 86 GLU A CA 1
ATOM 692 C C . GLU A 1 86 ? 15.499 10.587 -19.288 1.00 89.19 86 GLU A C 1
ATOM 694 O O . GLU A 1 86 ? 15.830 10.949 -20.418 1.00 89.19 86 GLU A O 1
ATOM 699 N N . ILE A 1 87 ? 16.218 9.705 -18.582 1.00 89.81 87 ILE A N 1
ATOM 700 C CA . ILE A 1 87 ? 17.481 9.116 -19.062 1.00 89.81 87 ILE A CA 1
ATOM 701 C C . ILE A 1 87 ? 17.262 8.373 -20.382 1.00 89.81 87 ILE A C 1
ATOM 703 O O . ILE A 1 87 ? 17.948 8.659 -21.363 1.00 89.81 87 ILE A O 1
ATOM 707 N N . SER A 1 88 ? 16.262 7.490 -20.441 1.00 92.50 88 SER A N 1
ATOM 708 C CA . SER A 1 88 ? 15.952 6.726 -21.655 1.00 92.50 88 SER A CA 1
ATOM 709 C C . SER A 1 88 ? 15.621 7.645 -22.834 1.00 92.50 88 SER A C 1
ATOM 711 O O . SER A 1 88 ? 16.026 7.384 -23.963 1.00 92.50 88 SER A O 1
ATOM 713 N N . SER A 1 89 ? 14.911 8.749 -22.588 1.00 91.62 89 SER A N 1
ATOM 714 C CA . SER A 1 89 ? 14.595 9.751 -23.610 1.00 91.62 89 SER A CA 1
ATOM 715 C C . SER A 1 89 ? 15.854 10.458 -24.125 1.00 91.62 89 SER A C 1
ATOM 717 O O . SER A 1 89 ? 16.029 10.605 -25.336 1.00 91.62 89 SER A O 1
ATOM 719 N N . TYR A 1 90 ? 16.772 10.851 -23.235 1.00 91.31 90 TYR A N 1
ATOM 720 C CA . TYR A 1 90 ? 18.056 11.437 -23.633 1.00 91.31 90 TYR A CA 1
ATOM 721 C C . TYR A 1 90 ? 18.899 10.471 -24.470 1.00 91.31 90 TYR A C 1
ATOM 723 O O . TYR A 1 90 ? 19.432 10.872 -25.506 1.00 91.31 90 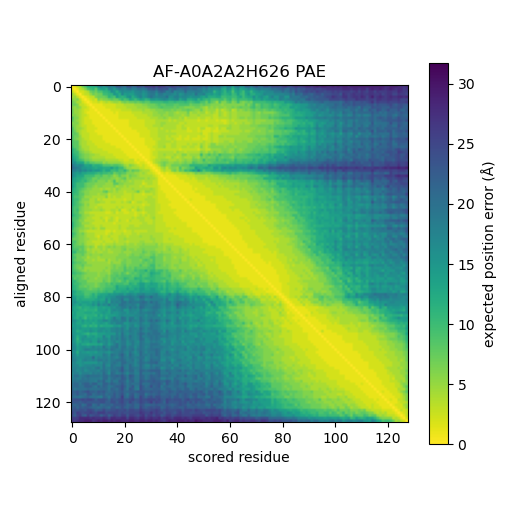TYR A O 1
ATOM 731 N N . GLU A 1 91 ? 18.991 9.206 -24.059 1.00 94.25 91 GLU A N 1
ATOM 732 C CA . GLU A 1 91 ? 19.735 8.177 -24.790 1.00 94.25 91 GLU A CA 1
ATOM 733 C C . GLU A 1 91 ? 19.129 7.906 -26.171 1.00 94.25 91 GLU A C 1
ATOM 735 O O . GLU A 1 91 ? 19.855 7.872 -27.165 1.00 94.25 91 GLU A O 1
ATOM 740 N N . LEU A 1 92 ? 17.799 7.790 -26.263 1.00 93.75 92 LEU A N 1
ATOM 741 C CA . LEU A 1 92 ? 17.098 7.601 -27.536 1.00 93.75 92 LEU A CA 1
ATOM 742 C C . LEU A 1 92 ? 17.333 8.765 -28.500 1.00 93.75 92 LEU A C 1
ATOM 744 O O . LEU A 1 92 ? 17.611 8.528 -29.676 1.00 93.75 92 LEU A O 1
ATOM 748 N N . ASN A 1 93 ? 17.285 10.004 -28.007 1.00 93.31 93 ASN A N 1
ATOM 749 C CA . ASN A 1 93 ? 17.581 11.183 -28.820 1.00 93.31 93 ASN A CA 1
ATOM 750 C C . ASN A 1 93 ? 19.033 11.169 -29.325 1.00 93.31 93 ASN A C 1
ATOM 752 O O . ASN A 1 93 ? 19.285 11.517 -30.478 1.00 93.31 93 ASN A O 1
ATOM 756 N N . GLY A 1 94 ? 19.991 10.743 -28.494 1.00 94.94 94 GLY A N 1
ATOM 757 C CA . GLY A 1 94 ? 21.390 10.580 -28.901 1.00 94.94 94 GLY A CA 1
ATOM 758 C C . GLY A 1 94 ? 21.556 9.539 -30.012 1.00 94.94 94 GLY A C 1
ATOM 759 O O . GLY A 1 94 ? 22.138 9.833 -31.056 1.00 94.94 94 GLY A O 1
ATOM 760 N N . ILE A 1 95 ? 20.961 8.356 -29.833 1.00 95.31 95 ILE A N 1
ATOM 761 C CA . ILE A 1 95 ? 20.978 7.272 -30.829 1.00 95.31 95 ILE A CA 1
ATOM 762 C C . ILE A 1 95 ? 20.330 7.719 -32.146 1.00 95.31 95 ILE A C 1
ATOM 764 O O . ILE A 1 95 ? 20.822 7.380 -33.223 1.00 95.31 95 ILE A O 1
ATOM 768 N N . GLU A 1 96 ? 19.239 8.486 -32.088 1.00 95.44 96 GLU A N 1
ATOM 769 C CA . GLU A 1 96 ? 18.594 9.034 -33.283 1.00 95.44 96 GLU A CA 1
ATOM 770 C C . GLU A 1 96 ? 19.545 9.949 -34.069 1.00 95.44 96 GLU A C 1
ATOM 772 O O . GLU A 1 96 ? 19.653 9.815 -35.292 1.00 95.44 96 GLU A O 1
ATOM 777 N N . GLN A 1 97 ? 20.276 10.837 -33.387 1.00 94.81 97 GLN A N 1
ATOM 778 C CA . GLN A 1 97 ? 21.260 11.712 -34.034 1.00 94.81 97 GLN A CA 1
ATOM 779 C C . GLN A 1 97 ? 22.412 10.921 -34.661 1.00 94.81 97 GLN A C 1
ATOM 781 O O . GLN A 1 97 ? 22.780 11.177 -35.812 1.00 94.81 97 GLN A O 1
ATOM 786 N N . ASP A 1 98 ? 22.937 9.920 -33.956 1.00 96.69 98 ASP A N 1
ATOM 787 C CA . ASP A 1 98 ? 23.991 9.048 -34.480 1.00 96.69 98 ASP A CA 1
ATOM 788 C C . ASP A 1 98 ? 23.516 8.290 -35.727 1.00 96.69 98 ASP A C 1
ATOM 790 O O . ASP A 1 98 ? 24.223 8.222 -36.738 1.00 96.69 98 ASP A O 1
ATOM 794 N N . LEU A 1 99 ? 22.280 7.782 -35.713 1.00 96.25 99 LEU A N 1
ATOM 795 C CA . LEU A 1 99 ? 21.682 7.090 -36.853 1.00 96.25 99 LEU A CA 1
ATOM 796 C C . LEU A 1 99 ? 21.529 8.016 -38.069 1.00 96.25 99 LEU A C 1
ATOM 798 O O . LEU A 1 99 ? 21.780 7.595 -39.204 1.00 96.25 99 LEU A O 1
ATOM 802 N N . LEU A 1 100 ? 21.129 9.272 -37.853 1.00 95.50 100 LEU A N 1
ATOM 803 C CA . LEU A 1 100 ? 21.055 10.283 -38.910 1.00 95.50 100 LEU A CA 1
ATOM 804 C C . LEU A 1 100 ? 22.439 10.577 -39.502 1.00 95.50 100 LEU A C 1
ATOM 806 O O . LEU A 1 100 ? 22.574 10.614 -40.728 1.00 95.50 100 LEU A O 1
ATOM 810 N N . SER A 1 101 ? 23.466 10.698 -38.658 1.00 96.75 101 SER A N 1
ATOM 811 C CA . SER A 1 101 ? 24.853 10.896 -39.090 1.00 96.75 101 SER A CA 1
ATOM 812 C C . SER A 1 101 ? 25.347 9.735 -3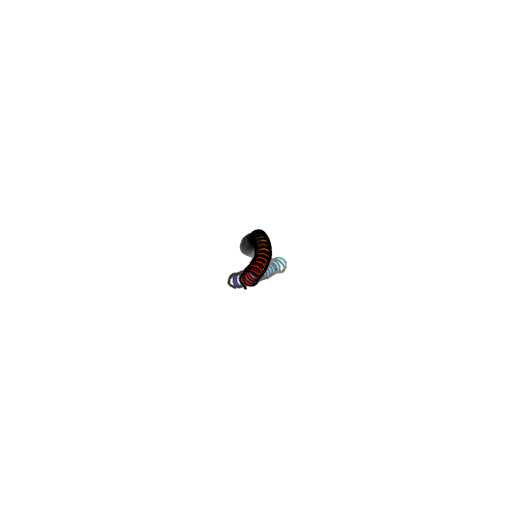9.962 1.00 96.75 101 SER A C 1
ATOM 814 O O . SER A 1 101 ? 25.760 9.940 -41.107 1.00 96.75 101 SER A O 1
ATOM 816 N N . VAL A 1 102 ? 25.186 8.493 -39.490 1.00 96.81 102 VAL A N 1
ATOM 817 C CA . VAL A 1 102 ? 25.562 7.277 -40.235 1.00 96.81 102 VAL A CA 1
ATOM 818 C C . VAL A 1 102 ? 24.815 7.184 -41.566 1.00 96.81 102 VAL A C 1
ATOM 820 O O . VAL A 1 102 ? 25.395 6.830 -42.597 1.00 96.81 102 VAL A O 1
ATOM 823 N N . LYS A 1 103 ? 23.522 7.527 -41.585 1.00 96.69 103 LYS A N 1
ATOM 824 C CA . LYS A 1 103 ? 22.714 7.547 -42.812 1.00 96.69 103 LYS A CA 1
ATOM 825 C C . LYS A 1 103 ? 23.273 8.528 -43.840 1.00 96.69 103 LYS A C 1
ATOM 827 O O . LYS A 1 103 ? 23.277 8.219 -45.036 1.00 96.69 103 LYS A O 1
ATOM 832 N N . ASP A 1 104 ? 23.729 9.697 -43.410 1.00 96.38 104 ASP A N 1
ATOM 833 C CA . ASP A 1 104 ? 24.293 10.704 -44.304 1.00 96.38 104 ASP A CA 1
ATOM 834 C C . ASP A 1 104 ? 25.702 10.340 -44.782 1.00 96.38 104 ASP A C 1
ATOM 836 O O . ASP A 1 104 ? 25.995 10.491 -45.974 1.00 96.38 104 ASP A O 1
ATOM 840 N N . GLU A 1 105 ? 26.541 9.759 -43.925 1.00 97.50 105 GLU A N 1
ATOM 841 C CA . GLU A 1 105 ? 27.828 9.184 -44.332 1.00 97.50 105 GLU A CA 1
ATOM 842 C C . GLU A 1 105 ? 27.651 8.068 -45.365 1.00 97.50 105 GLU A C 1
ATOM 844 O O . GLU A 1 105 ? 28.332 8.054 -46.395 1.00 97.50 105 GLU A O 1
ATOM 849 N N . TYR A 1 106 ? 26.676 7.180 -45.164 1.00 96.25 106 TYR A N 1
ATOM 850 C CA . TYR A 1 106 ? 26.366 6.116 -46.116 1.00 96.25 106 TYR A CA 1
ATOM 851 C C . TYR A 1 106 ? 25.957 6.666 -47.490 1.00 96.25 106 TYR A C 1
ATOM 853 O O . TYR A 1 106 ? 26.412 6.168 -48.526 1.00 96.25 106 TYR A O 1
ATOM 861 N N . LYS A 1 107 ? 25.135 7.726 -47.535 1.00 96.69 107 LYS A N 1
ATOM 862 C CA . LYS A 1 107 ? 24.783 8.398 -48.801 1.00 96.69 107 LYS A CA 1
ATOM 863 C C . LYS A 1 107 ? 26.020 8.970 -49.494 1.00 96.69 107 LYS A C 1
ATOM 865 O O . LYS A 1 107 ? 26.156 8.798 -50.706 1.00 96.69 107 LYS A O 1
ATOM 870 N N . ARG A 1 108 ? 26.923 9.615 -48.746 1.00 96.69 108 ARG A N 1
ATOM 871 C CA . ARG A 1 108 ? 28.185 10.155 -49.286 1.00 96.69 108 ARG A CA 1
ATOM 872 C C . ARG A 1 108 ? 29.070 9.048 -49.847 1.00 96.69 108 ARG A C 1
ATOM 874 O O . ARG A 1 108 ? 29.566 9.173 -50.962 1.00 96.69 108 ARG A O 1
ATOM 881 N N . PHE A 1 109 ? 29.204 7.936 -49.129 1.00 96.81 109 PHE A N 1
ATOM 882 C CA . PHE A 1 109 ? 29.958 6.778 -49.600 1.00 96.81 109 PHE A CA 1
ATOM 883 C C . PHE A 1 109 ? 29.376 6.199 -50.897 1.00 96.81 109 PHE A C 1
ATOM 885 O O . PHE A 1 109 ? 30.113 5.882 -51.831 1.00 96.81 109 PHE A O 1
ATOM 892 N N . LYS A 1 110 ? 28.043 6.105 -50.996 1.00 96.56 110 LYS A N 1
ATOM 893 C CA . LYS A 1 110 ? 27.362 5.641 -52.212 1.00 96.56 110 LYS A CA 1
ATOM 894 C C . LYS A 1 110 ? 27.636 6.556 -53.410 1.00 96.56 110 LYS A C 1
ATOM 896 O O . LYS A 1 110 ? 27.853 6.046 -54.509 1.00 96.56 110 LYS A O 1
ATOM 901 N N . LEU A 1 111 ? 27.652 7.874 -53.198 1.00 96.62 111 LEU A N 1
ATOM 902 C CA . LEU A 1 111 ? 27.998 8.850 -54.232 1.00 96.62 111 LEU A CA 1
ATOM 903 C C . LEU A 1 111 ? 29.449 8.668 -54.697 1.00 96.62 111 LEU A C 1
ATOM 905 O O . LEU A 1 111 ? 29.683 8.457 -55.884 1.00 96.62 111 LEU A O 1
ATOM 909 N N . LEU A 1 112 ? 30.397 8.631 -53.757 1.00 96.44 112 LEU A N 1
ATOM 910 C CA . LEU A 1 112 ? 31.819 8.443 -54.049 1.00 96.44 112 LEU A CA 1
ATOM 911 C C . LEU A 1 112 ? 32.077 7.143 -54.826 1.00 96.44 112 LEU A C 1
ATOM 913 O O . LEU A 1 112 ? 32.832 7.124 -55.795 1.00 96.44 112 LEU A O 1
ATOM 917 N N . LYS A 1 113 ? 31.410 6.048 -54.444 1.00 95.25 113 LYS A N 1
ATOM 918 C CA . LYS A 1 113 ? 31.497 4.770 -55.162 1.00 95.25 113 LYS A CA 1
ATOM 919 C C . LYS A 1 113 ? 31.058 4.905 -56.625 1.00 95.25 113 LYS A C 1
ATOM 921 O O . LYS A 1 113 ? 31.696 4.327 -57.503 1.00 95.25 113 LYS A O 1
ATOM 926 N N . SER A 1 114 ? 29.987 5.655 -56.889 1.00 94.31 114 SER A N 1
ATOM 927 C CA . SER A 1 114 ? 29.509 5.917 -58.252 1.00 94.31 114 SER A CA 1
ATOM 928 C C . SER A 1 114 ? 30.509 6.751 -59.055 1.00 94.31 114 SER A C 1
ATOM 930 O O . SER A 1 114 ? 30.756 6.455 -60.222 1.00 94.31 114 SER A O 1
ATOM 932 N N . GLU A 1 115 ? 31.102 7.772 -58.438 1.00 95.50 115 GLU A N 1
ATOM 933 C CA . GLU A 1 115 ? 32.111 8.630 -59.068 1.00 95.50 115 GLU A CA 1
ATOM 934 C C . GLU A 1 115 ? 33.376 7.844 -59.435 1.00 95.50 115 GLU A C 1
ATOM 936 O O . GLU A 1 115 ? 33.876 7.963 -60.554 1.00 95.50 115 GLU A O 1
ATOM 941 N N . ILE A 1 116 ? 33.856 6.978 -58.536 1.00 94.25 116 ILE A N 1
ATOM 942 C CA . ILE A 1 116 ? 35.000 6.088 -58.793 1.00 94.25 116 ILE A CA 1
ATOM 943 C C . ILE A 1 116 ? 34.711 5.146 -59.966 1.00 94.25 116 ILE A C 1
ATOM 945 O O . ILE A 1 116 ? 35.576 4.956 -60.826 1.00 94.25 116 ILE A O 1
ATOM 949 N N . GLY A 1 117 ? 33.506 4.566 -60.019 1.00 93.88 117 GLY A N 1
ATOM 950 C CA . GLY A 1 117 ? 33.082 3.712 -61.131 1.00 93.88 117 GLY A CA 1
ATOM 951 C C . GLY A 1 117 ? 33.157 4.445 -62.472 1.00 93.88 117 GLY A C 1
ATOM 952 O O . GLY A 1 117 ? 33.828 3.979 -63.390 1.00 93.88 117 GLY A O 1
ATOM 953 N N . ALA A 1 118 ? 32.587 5.651 -62.541 1.00 92.25 118 ALA A N 1
ATOM 954 C CA . ALA A 1 118 ? 32.614 6.480 -63.747 1.00 92.25 118 ALA A CA 1
ATOM 955 C C . ALA A 1 118 ? 34.038 6.891 -64.173 1.00 92.25 118 ALA A C 1
ATOM 957 O O . ALA A 1 118 ? 34.336 6.990 -65.364 1.00 92.25 118 ALA A O 1
ATOM 958 N N . VAL A 1 119 ? 34.940 7.148 -63.220 1.00 92.69 119 VAL A N 1
ATOM 959 C CA . VAL A 1 119 ? 36.354 7.430 -63.523 1.00 92.69 119 VAL A CA 1
ATOM 960 C C . VAL A 1 119 ? 37.058 6.184 -64.056 1.00 92.69 119 VAL A C 1
ATOM 962 O O . VAL A 1 119 ? 37.834 6.282 -65.004 1.00 92.69 119 VAL A O 1
ATOM 965 N N . THR A 1 120 ? 36.774 5.018 -63.478 1.00 91.12 120 THR A N 1
ATOM 966 C CA . THR A 1 120 ? 37.379 3.745 -63.886 1.00 91.12 120 THR A CA 1
ATOM 967 C C . THR A 1 120 ? 36.986 3.387 -65.319 1.00 91.12 120 THR A C 1
ATOM 969 O O . THR A 1 120 ? 37.869 3.073 -66.114 1.00 91.12 120 THR A O 1
ATOM 972 N N . GLU A 1 121 ? 35.709 3.530 -65.686 1.00 89.56 121 GLU A N 1
ATOM 973 C CA . GLU A 1 121 ? 35.232 3.351 -67.069 1.00 89.56 121 GLU A CA 1
ATOM 974 C C . GLU A 1 121 ? 35.958 4.287 -68.046 1.00 89.56 121 GLU A C 1
ATOM 976 O O . GLU A 1 121 ? 36.543 3.830 -69.025 1.00 89.56 121 GLU A O 1
ATOM 981 N N . LYS A 1 122 ? 36.055 5.586 -67.725 1.00 89.50 122 LYS A N 1
ATOM 982 C CA . LYS A 1 122 ? 36.780 6.564 -68.560 1.00 89.50 122 LYS A CA 1
ATOM 983 C C . LYS A 1 122 ? 38.258 6.226 -68.762 1.00 89.50 122 LYS A C 1
ATOM 985 O O . LYS A 1 122 ? 38.828 6.577 -69.794 1.00 89.50 122 LYS A O 1
ATOM 990 N N . ILE A 1 123 ? 38.913 5.631 -67.765 1.00 89.00 123 ILE A N 1
ATOM 991 C CA . ILE A 1 123 ? 40.319 5.216 -67.870 1.00 89.00 123 ILE A CA 1
ATOM 992 C C . ILE A 1 123 ? 40.450 3.997 -68.786 1.00 89.00 123 ILE A C 1
ATOM 994 O O . ILE A 1 123 ? 41.394 3.942 -69.574 1.00 89.00 123 ILE A O 1
ATOM 998 N N . VAL A 1 124 ? 39.522 3.041 -68.689 1.00 85.19 124 VAL A N 1
ATOM 999 C CA . VAL A 1 124 ? 39.487 1.855 -69.555 1.00 85.19 124 VAL A CA 1
ATOM 1000 C C . VAL A 1 124 ? 39.259 2.265 -71.011 1.00 85.19 124 VAL A C 1
ATOM 1002 O O . VAL A 1 124 ? 40.057 1.882 -71.863 1.00 85.19 124 VAL A O 1
ATOM 1005 N N . ASP A 1 125 ? 38.279 3.131 -71.279 1.00 80.88 125 ASP A N 1
ATOM 1006 C CA . ASP A 1 125 ? 37.957 3.602 -72.635 1.00 80.88 125 ASP A CA 1
ATOM 1007 C C . ASP A 1 125 ? 39.102 4.379 -73.303 1.00 80.88 125 ASP A C 1
ATOM 1009 O O . ASP A 1 125 ? 39.234 4.363 -74.519 1.00 80.88 125 ASP A O 1
ATOM 1013 N N . ARG A 1 126 ? 39.953 5.065 -72.529 1.00 78.12 126 ARG A N 1
ATOM 1014 C CA . ARG A 1 126 ? 41.121 5.800 -73.057 1.00 78.12 126 ARG A CA 1
ATOM 1015 C C . ARG A 1 126 ? 42.344 4.921 -73.334 1.00 78.12 126 ARG A C 1
ATOM 1017 O O . ARG A 1 126 ? 43.322 5.422 -73.885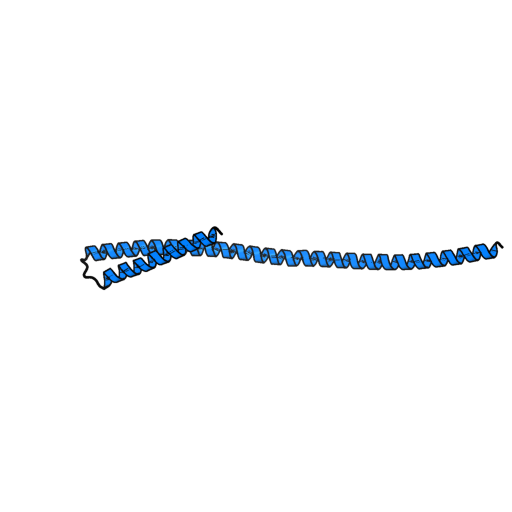 1.00 78.12 126 ARG A O 1
ATOM 1024 N N . ARG A 1 127 ? 42.348 3.670 -72.868 1.00 66.88 127 ARG A N 1
ATOM 1025 C CA . ARG A 1 127 ? 43.462 2.719 -73.033 1.00 66.88 127 ARG A CA 1
ATOM 1026 C C . ARG A 1 127 ? 43.268 1.750 -74.205 1.00 66.88 127 ARG A C 1
ATOM 1028 O O . ARG A 1 127 ? 44.240 1.080 -74.551 1.00 66.88 127 ARG A O 1
ATOM 1035 N N . ILE A 1 128 ? 42.055 1.663 -74.754 1.00 54.66 128 ILE A N 1
ATOM 1036 C CA . ILE A 1 128 ? 41.688 0.895 -75.957 1.00 54.66 128 ILE A CA 1
ATOM 1037 C C . ILE A 1 128 ? 41.808 1.809 -77.177 1.00 54.66 128 ILE A C 1
ATOM 1039 O O . ILE A 1 128 ? 42.315 1.323 -78.211 1.00 54.66 128 ILE A O 1
#

Solvent-accessible surface area (backbone atoms only — not comparable to full-atom values): 6996 Å² total; per-residue (Å²): 114,70,67,61,55,54,52,50,52,50,55,52,50,49,52,53,51,52,54,52,46,52,49,55,52,47,48,68,74,73,45,97,66,54,76,64,57,47,50,53,50,52,53,51,49,49,56,51,52,52,53,49,50,53,54,51,52,54,50,52,52,52,50,52,54,51,52,52,53,52,51,54,50,51,52,53,49,53,50,49,57,52,51,54,50,51,51,51,50,53,52,51,55,50,52,51,52,51,50,52,51,52,54,52,52,51,53,51,52,54,49,52,53,52,53,52,49,57,52,51,53,56,54,54,65,73,74,110

Sequence (128 aa):
MLFANSNKHKIESIHEEMAAIQEAHHEIVNEPQTPVELLNSIEGLKSRLDSLHEEVDAILYQYGAIHEMLHQVDVMISDYYKMDIEISSYELNGIEQDLLSVKDEYKRFKLLKSEIGAVTEKIVDRRI

Secondary structure (DSSP, 8-state):
-HHHHHHHHHHHHHHHHHHHHHHHHHHHHHS---HHHHHHHHHHHHHHHHHHHHHHHHHHHHHHHHHHHHHHHHH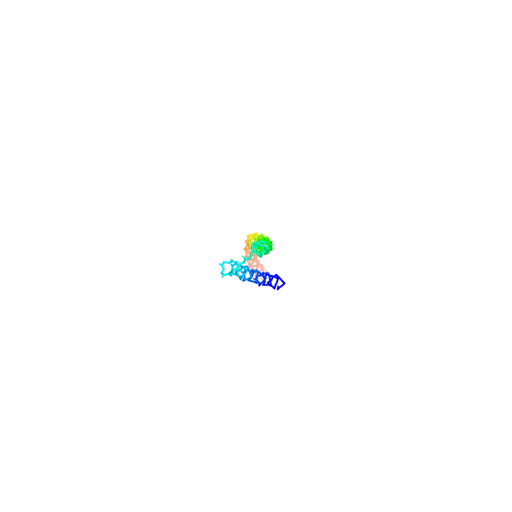HHHHHHHHHHHHHHHHHHHHHHHHHHHHHHHHHHHHHHHHHHHHHHHHHHTT-

Radius of gyration: 41.34 Å; Cα contacts (8 Å, |Δi|>4): 18; chains: 1; bounding box: 75×24×122 Å

Organism: Methanobacterium bryantii (NCBI:txid2161)

Foldseek 3Di:
DVVVVVVVVLVVVLVVLVVVLVVLVCCLVPPDDDPVRNVVSVVVSVVSVVVSVVSVVVVVVVVVVVVVVVVVVVVVVVCCCVVVVVVVVVVVVVVVVVVVVVVVVVVVVVVVVVVVVVVVVVVVVVVD

pLDDT: mean 88.39, std 9.03, range [50.0, 97.5]